Protein AF-U9VWD0-F1 (afdb_monomer_lite)

Structure (mmCIF, N/CA/C/O backbone):
data_AF-U9VWD0-F1
#
_entry.id   AF-U9VWD0-F1
#
loop_
_atom_site.group_PDB
_atom_site.id
_atom_site.type_symbol
_atom_site.label_atom_id
_atom_site.label_alt_id
_atom_site.label_comp_id
_atom_site.label_asym_id
_atom_site.label_entity_id
_atom_site.label_seq_id
_atom_site.pdbx_PDB_ins_code
_atom_site.Cartn_x
_atom_site.Cartn_y
_atom_site.Cartn_z
_atom_site.occupancy
_atom_site.B_iso_or_equiv
_atom_site.auth_seq_id
_atom_site.auth_comp_id
_atom_site.auth_asym_id
_atom_site.auth_atom_id
_atom_site.pdbx_PDB_model_num
ATOM 1 N N . MET A 1 1 ? -3.884 10.663 -21.764 1.00 64.25 1 MET A N 1
ATOM 2 C CA . MET A 1 1 ? -3.399 9.273 -21.639 1.00 64.25 1 MET A CA 1
ATOM 3 C C . MET A 1 1 ? -4.527 8.437 -21.065 1.00 64.25 1 MET A C 1
ATOM 5 O O . MET A 1 1 ? -5.092 8.848 -20.059 1.00 64.25 1 MET A O 1
ATOM 9 N N . GLN A 1 2 ? -4.905 7.339 -21.720 1.00 82.50 2 GLN A N 1
ATOM 10 C CA . GLN A 1 2 ? -5.814 6.359 -21.124 1.00 82.50 2 GLN A CA 1
ATOM 11 C C . GLN A 1 2 ? -5.011 5.449 -20.188 1.00 82.50 2 GLN A C 1
ATOM 13 O O . GLN A 1 2 ? -3.891 5.074 -20.546 1.00 82.50 2 GLN A O 1
ATOM 18 N N . PRO A 1 3 ? -5.530 5.134 -18.991 1.00 91.00 3 PRO A N 1
ATOM 19 C CA . PRO A 1 3 ? -4.879 4.169 -18.123 1.00 91.00 3 PRO A CA 1
ATOM 20 C C . PRO A 1 3 ? -4.878 2.782 -18.792 1.00 91.00 3 PRO A C 1
ATOM 22 O O . PRO A 1 3 ? -5.805 2.477 -19.545 1.00 91.00 3 PRO A O 1
ATOM 25 N N . PRO A 1 4 ? -3.867 1.940 -18.522 1.00 92.62 4 PRO A N 1
ATOM 26 C CA . PRO A 1 4 ? -3.870 0.545 -18.953 1.00 92.62 4 PRO A CA 1
ATOM 27 C C . PRO A 1 4 ? -5.098 -0.219 -18.435 1.00 92.62 4 PRO A C 1
ATOM 29 O O . PRO A 1 4 ? -5.591 0.081 -17.349 1.00 92.62 4 PRO A O 1
ATOM 32 N N . ASP A 1 5 ? -5.525 -1.272 -19.136 1.00 91.56 5 ASP A N 1
ATOM 33 C CA . ASP A 1 5 ? -6.725 -2.057 -18.780 1.00 91.56 5 ASP A CA 1
ATOM 34 C C . ASP A 1 5 ? -6.669 -2.704 -17.384 1.00 91.56 5 ASP A C 1
ATOM 36 O O . ASP A 1 5 ? -7.702 -2.962 -16.756 1.00 91.56 5 ASP A O 1
ATOM 40 N N . TRP A 1 6 ? -5.460 -2.952 -16.871 1.00 93.44 6 TRP A N 1
ATOM 41 C CA . TRP A 1 6 ? -5.252 -3.473 -15.520 1.00 93.44 6 TRP A CA 1
ATOM 42 C C . TRP A 1 6 ? -5.513 -2.424 -14.424 1.00 93.44 6 TRP A C 1
ATOM 44 O O . TRP A 1 6 ? -5.727 -2.793 -13.269 1.00 93.44 6 TRP A O 1
ATOM 54 N N . LEU A 1 7 ? -5.544 -1.129 -14.764 1.00 90.75 7 LEU A N 1
ATOM 55 C CA . LEU A 1 7 ? -5.755 -0.025 -13.832 1.00 90.75 7 LEU A CA 1
ATOM 56 C C . LEU A 1 7 ? -7.194 0.499 -13.923 1.00 90.75 7 LEU A C 1
ATOM 58 O O . LEU A 1 7 ? -7.554 1.286 -14.798 1.00 90.75 7 LEU A O 1
ATOM 62 N N . LYS A 1 8 ? -8.024 0.107 -12.954 1.00 90.31 8 LYS A N 1
ATOM 63 C CA . LYS A 1 8 ? -9.412 0.575 -12.842 1.00 90.31 8 LYS A CA 1
ATOM 64 C C . LYS A 1 8 ? -9.513 1.716 -11.836 1.00 90.31 8 LYS A C 1
ATOM 66 O O . LYS A 1 8 ? -9.400 1.501 -10.634 1.00 90.31 8 LYS A O 1
ATOM 71 N N . ILE A 1 9 ? -9.793 2.921 -12.324 1.00 90.31 9 ILE A N 1
ATOM 72 C CA . ILE A 1 9 ? -10.007 4.102 -11.480 1.00 90.31 9 ILE A CA 1
ATOM 73 C C . ILE A 1 9 ? -11.468 4.121 -11.009 1.00 90.31 9 ILE A C 1
ATOM 75 O O . ILE A 1 9 ? -12.394 4.024 -11.819 1.00 90.31 9 ILE A O 1
ATOM 79 N N . LYS A 1 10 ? -11.686 4.231 -9.695 1.00 89.00 10 LYS A N 1
ATOM 80 C CA . LYS A 1 10 ? -13.015 4.307 -9.072 1.00 89.00 10 LYS A CA 1
ATOM 81 C C . LYS A 1 10 ? -13.070 5.480 -8.103 1.00 89.00 10 LYS A C 1
ATOM 83 O O . LYS A 1 10 ? -12.161 5.663 -7.302 1.00 89.00 10 LYS A O 1
ATOM 88 N N . THR A 1 11 ? -14.150 6.249 -8.166 1.00 84.94 11 THR A N 1
ATOM 89 C CA . THR A 1 11 ? -14.458 7.301 -7.195 1.00 84.94 11 THR A CA 1
ATOM 90 C C . THR A 1 11 ? -15.488 6.793 -6.197 1.00 84.94 11 THR A C 1
ATOM 92 O O . THR A 1 11 ? -16.394 6.035 -6.546 1.00 84.94 11 THR A O 1
ATOM 95 N N . VAL A 1 12 ? -15.337 7.199 -4.940 1.00 84.94 12 VAL A N 1
ATOM 96 C CA . VAL A 1 12 ? -16.217 6.804 -3.840 1.00 84.94 12 VAL A CA 1
ATOM 97 C C . VAL A 1 12 ? -16.629 8.040 -3.060 1.00 84.94 12 VAL A C 1
ATOM 99 O O . VAL A 1 12 ? -15.822 8.935 -2.818 1.00 84.94 12 VAL A O 1
ATOM 102 N N . LEU A 1 13 ? -17.898 8.078 -2.661 1.00 78.38 13 LEU A N 1
ATOM 103 C CA . LEU A 1 13 ? -18.418 9.091 -1.755 1.00 78.38 13 LEU A CA 1
ATOM 104 C C . LEU A 1 13 ? -18.108 8.664 -0.320 1.00 78.38 13 LEU A C 1
ATOM 106 O O . LEU A 1 13 ? -18.656 7.681 0.180 1.00 78.38 13 LEU A O 1
ATOM 110 N N . VAL A 1 14 ? -17.227 9.405 0.347 1.00 71.12 14 VAL A N 1
ATOM 111 C CA . VAL A 1 14 ? -16.932 9.181 1.763 1.00 71.12 14 VAL A CA 1
ATOM 112 C C . VAL A 1 14 ? -18.122 9.677 2.584 1.00 71.12 14 VAL A C 1
ATOM 114 O O . VAL A 1 14 ? -18.383 10.872 2.668 1.00 71.12 14 VAL A O 1
ATOM 117 N N . THR A 1 15 ? -18.881 8.748 3.161 1.00 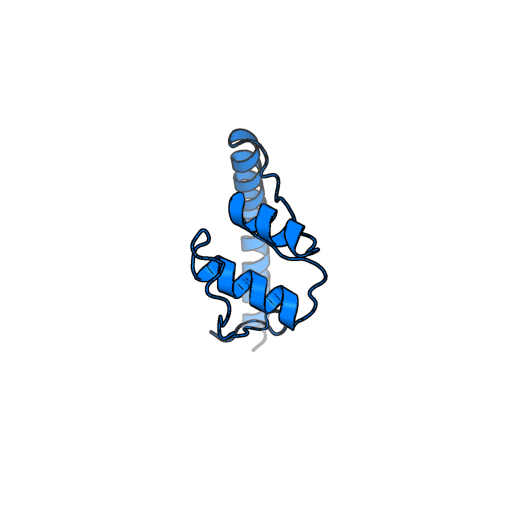62.53 15 THR A N 1
ATOM 118 C CA . THR A 1 15 ? -20.068 9.051 3.985 1.00 62.53 15 THR A CA 1
ATOM 119 C C . THR A 1 15 ? -19.748 9.098 5.479 1.00 62.53 15 THR A C 1
ATOM 121 O O . THR A 1 15 ? -20.533 9.615 6.271 1.00 62.53 15 THR A O 1
ATOM 124 N N . ASP A 1 16 ? -18.590 8.570 5.871 1.00 61.88 16 ASP A N 1
ATOM 125 C CA . ASP A 1 16 ? -18.280 8.240 7.256 1.00 61.88 16 ASP A CA 1
ATOM 126 C C . ASP A 1 16 ? -17.381 9.318 7.888 1.00 61.88 16 ASP A C 1
ATOM 128 O O . ASP A 1 16 ? -16.157 9.285 7.769 1.00 61.88 16 ASP A O 1
ATOM 132 N N . LYS A 1 17 ? -17.998 10.287 8.581 1.00 59.62 17 LYS A N 1
ATOM 133 C CA . LYS A 1 17 ? -17.315 11.405 9.275 1.00 59.62 17 LYS A CA 1
ATOM 134 C C . LYS A 1 17 ? -16.439 10.972 10.458 1.00 59.62 17 LYS A C 1
ATOM 136 O O . LYS A 1 17 ? -15.785 11.791 11.081 1.00 59.62 17 LYS A O 1
ATOM 141 N N . LYS A 1 18 ? -16.414 9.684 10.805 1.00 61.06 18 LYS A N 1
ATOM 142 C CA . LYS A 1 18 ? -15.664 9.168 11.963 1.00 61.06 18 LYS A CA 1
ATOM 143 C C . LYS A 1 18 ? -14.150 9.051 11.713 1.00 61.06 18 LYS A C 1
ATOM 145 O O . LYS A 1 18 ? -13.438 8.516 12.556 1.00 61.06 18 LYS A O 1
ATOM 150 N N . ARG A 1 19 ? -13.668 9.502 10.551 1.00 62.09 19 ARG A N 1
ATOM 151 C CA . ARG A 1 19 ? -12.277 9.371 10.095 1.00 62.09 19 ARG A CA 1
ATOM 152 C C . ARG A 1 19 ? -11.499 10.686 10.156 1.00 62.09 19 ARG A C 1
ATOM 154 O O . ARG A 1 19 ? -10.529 10.832 9.427 1.00 62.09 19 ARG A O 1
ATOM 161 N N . ASP A 1 20 ? -11.890 11.613 11.030 1.00 62.72 20 ASP A N 1
ATOM 162 C CA . ASP A 1 20 ? -11.269 12.944 11.170 1.00 62.72 20 ASP A CA 1
ATOM 163 C C . ASP A 1 20 ? -9.752 12.918 11.460 1.00 62.72 20 ASP A C 1
ATOM 165 O O . ASP A 1 20 ? -9.085 13.945 11.379 1.00 62.72 20 ASP A O 1
ATOM 169 N N . THR A 1 21 ? -9.188 11.751 11.780 1.00 78.38 21 THR A N 1
ATOM 170 C CA . THR A 1 21 ? -7.750 11.532 11.968 1.00 78.38 21 THR A CA 1
ATOM 171 C C . THR A 1 21 ? -6.974 11.121 10.714 1.00 78.38 21 THR A C 1
ATOM 173 O O . THR A 1 21 ? -5.751 11.188 10.760 1.00 78.38 21 THR A O 1
ATOM 176 N N . LEU A 1 22 ? -7.630 10.696 9.627 1.00 84.00 22 LEU A N 1
ATOM 177 C CA . LEU A 1 22 ? -6.975 10.322 8.362 1.00 84.00 22 LEU A CA 1
ATOM 178 C C . LEU A 1 22 ? -7.173 11.406 7.305 1.00 84.00 22 LEU A C 1
ATOM 180 O O . LEU A 1 22 ? -8.208 12.079 7.299 1.00 84.00 22 LEU A O 1
ATOM 184 N N . ASP A 1 23 ? -6.237 11.537 6.367 1.00 87.75 23 ASP A N 1
ATOM 185 C CA . ASP A 1 23 ? -6.429 12.461 5.253 1.00 87.75 23 ASP A CA 1
ATOM 186 C C . ASP A 1 23 ? -7.539 11.974 4.292 1.00 87.75 23 ASP A C 1
ATOM 188 O O . ASP A 1 23 ? -7.853 10.779 4.229 1.00 87.75 23 ASP A O 1
ATOM 192 N N . PRO A 1 24 ? -8.175 12.880 3.524 1.00 86.56 24 PRO A N 1
ATOM 193 C CA . PRO A 1 24 ? -9.281 12.516 2.638 1.00 86.56 24 PRO A CA 1
ATOM 194 C C . PRO A 1 24 ? -8.944 11.429 1.602 1.00 86.56 24 PRO A C 1
ATOM 196 O O . PRO A 1 24 ? -9.833 10.673 1.194 1.00 86.56 24 PRO A O 1
ATOM 199 N N . GLY A 1 25 ? -7.685 11.337 1.168 1.00 87.06 25 GLY A N 1
ATOM 200 C CA . GLY A 1 25 ? -7.208 10.320 0.236 1.00 87.06 25 GLY A CA 1
ATOM 201 C C . GLY A 1 25 ? -7.252 8.930 0.861 1.00 87.06 25 GLY A C 1
ATOM 202 O O . GLY A 1 25 ? -7.869 8.022 0.300 1.00 87.06 25 GLY A O 1
ATOM 203 N N . GLU A 1 26 ? -6.704 8.779 2.063 1.00 89.44 26 GLU A N 1
ATOM 204 C CA . GLU A 1 26 ? -6.748 7.522 2.818 1.00 89.44 26 GLU A CA 1
ATOM 205 C C . GLU A 1 26 ? -8.166 7.102 3.190 1.00 89.44 26 GLU A C 1
ATOM 207 O O . GLU A 1 26 ? -8.535 5.929 3.071 1.00 89.44 26 GLU A O 1
ATOM 212 N N . GLN A 1 27 ? -9.006 8.063 3.582 1.00 90.31 27 GLN A N 1
ATOM 213 C CA . GLN A 1 27 ? -10.419 7.791 3.819 1.00 90.31 27 GLN A CA 1
ATOM 214 C C . GLN A 1 27 ? -11.083 7.225 2.561 1.00 90.31 27 GLN A C 1
ATOM 216 O O . GLN A 1 27 ? -11.817 6.239 2.633 1.00 90.31 27 GLN A O 1
ATOM 221 N N . THR A 1 28 ? -10.815 7.819 1.402 1.00 90.38 28 THR A N 1
ATOM 222 C CA . THR A 1 28 ? -11.373 7.352 0.132 1.00 90.38 28 THR A CA 1
ATOM 223 C C . THR A 1 28 ? -10.861 5.952 -0.206 1.00 90.38 28 THR A C 1
ATOM 225 O O . THR A 1 28 ? -11.662 5.085 -0.558 1.00 90.38 28 THR A O 1
ATOM 228 N N . ALA A 1 29 ? -9.563 5.696 -0.021 1.00 90.31 29 ALA A N 1
ATOM 229 C CA . ALA A 1 29 ? -8.938 4.402 -0.285 1.00 90.31 29 ALA A CA 1
ATOM 230 C C . ALA A 1 29 ? -9.515 3.281 0.595 1.00 90.31 29 ALA A C 1
ATOM 232 O O . ALA A 1 29 ? -9.916 2.236 0.079 1.00 90.31 29 ALA A O 1
ATOM 233 N N . ILE A 1 30 ? -9.643 3.510 1.907 1.00 89.75 30 ILE A N 1
ATOM 234 C CA . ILE A 1 30 ? -10.221 2.527 2.837 1.00 89.75 30 ILE A CA 1
ATOM 235 C C . ILE A 1 30 ? -11.691 2.265 2.499 1.00 89.75 30 ILE A C 1
ATOM 237 O O . ILE A 1 30 ? -12.106 1.109 2.445 1.00 89.75 30 ILE A O 1
ATOM 241 N N . THR A 1 31 ? -12.493 3.304 2.228 1.00 91.12 31 THR A N 1
ATOM 242 C CA . THR A 1 31 ? -13.908 3.100 1.856 1.00 91.12 31 THR A CA 1
ATOM 243 C C . THR A 1 31 ? -14.025 2.309 0.559 1.00 91.12 31 THR A C 1
ATOM 245 O O . THR A 1 31 ? -14.858 1.408 0.459 1.00 91.12 31 THR A O 1
ATOM 248 N N . LEU A 1 32 ? -13.184 2.614 -0.430 1.00 91.38 32 LEU A N 1
ATOM 249 C CA . LEU A 1 32 ? -13.169 1.902 -1.701 1.00 91.38 32 LEU A CA 1
ATOM 250 C C . LEU A 1 32 ? -12.809 0.424 -1.514 1.00 91.38 32 LEU A C 1
ATOM 252 O O . LEU A 1 32 ? -13.505 -0.433 -2.053 1.00 91.38 32 LEU A O 1
ATOM 256 N N . ALA A 1 33 ? -11.793 0.123 -0.703 1.00 91.06 33 ALA A N 1
ATOM 257 C CA . ALA A 1 33 ? -11.389 -1.248 -0.395 1.00 91.06 33 ALA A CA 1
ATOM 258 C C . ALA A 1 33 ? -12.507 -2.048 0.290 1.00 91.06 33 ALA A C 1
ATOM 260 O O . ALA A 1 33 ? -12.746 -3.197 -0.072 1.00 91.06 33 ALA A O 1
ATOM 261 N N . GLN A 1 34 ? -13.241 -1.430 1.222 1.00 89.25 34 GLN A N 1
ATOM 262 C CA . GLN A 1 34 ? -14.400 -2.057 1.870 1.00 89.25 34 GLN A CA 1
ATOM 263 C C . GLN A 1 34 ? -15.577 -2.269 0.908 1.00 89.25 34 GLN A C 1
ATOM 265 O O . GLN A 1 34 ? -16.298 -3.255 1.025 1.00 89.25 34 GLN A O 1
ATOM 270 N N . THR A 1 35 ? -15.783 -1.338 -0.028 1.00 89.69 35 THR A N 1
ATOM 271 C CA . THR A 1 35 ? -16.880 -1.398 -1.008 1.00 89.69 35 THR A CA 1
ATOM 272 C C . THR A 1 35 ? -16.635 -2.468 -2.070 1.00 89.69 35 THR A C 1
ATOM 274 O O . THR A 1 35 ? -17.583 -3.075 -2.563 1.00 89.69 35 THR A O 1
ATOM 277 N N . LEU A 1 36 ? -15.371 -2.683 -2.444 1.00 88.00 36 LEU A N 1
ATOM 278 C CA . LEU A 1 36 ? -14.950 -3.628 -3.482 1.00 88.00 36 LEU A CA 1
ATOM 279 C C . LEU A 1 36 ? -14.450 -4.973 -2.934 1.00 88.00 36 LEU A C 1
ATOM 281 O O . LEU A 1 36 ? -13.791 -5.697 -3.673 1.00 88.00 36 LEU A O 1
ATOM 285 N N . PRO A 1 37 ? -14.855 -5.345 -1.708 1.00 79.06 37 PRO A N 1
ATOM 286 C CA . PRO A 1 37 ? -14.139 -6.272 -0.810 1.00 79.06 37 PRO A CA 1
ATOM 287 C C . PRO A 1 37 ? -12.731 -6.660 -1.292 1.00 79.06 37 PRO A C 1
ATOM 289 O O . PRO A 1 37 ? -12.491 -7.789 -1.706 1.00 79.06 37 PRO A O 1
ATOM 292 N N . ALA A 1 38 ? -11.814 -5.693 -1.302 1.00 85.50 38 ALA A N 1
ATOM 293 C CA . ALA A 1 38 ? -10.482 -5.896 -1.860 1.00 85.50 38 ALA A CA 1
ATOM 294 C C . ALA A 1 38 ? -9.661 -6.885 -1.017 1.00 85.50 38 ALA A C 1
ATOM 296 O O . ALA A 1 38 ? -9.626 -6.780 0.210 1.00 85.50 38 ALA A O 1
ATOM 297 N N . ASP A 1 39 ? -8.927 -7.780 -1.682 1.00 86.75 39 ASP A N 1
ATOM 298 C CA . ASP A 1 39 ? -8.047 -8.751 -1.017 1.00 86.75 39 ASP A CA 1
ATOM 299 C C . ASP A 1 39 ? -6.837 -8.088 -0.330 1.00 86.75 39 ASP A C 1
ATOM 301 O O . ASP A 1 39 ? -6.284 -8.627 0.633 1.00 86.75 39 ASP A O 1
ATOM 305 N N . LEU A 1 40 ? -6.417 -6.919 -0.834 1.00 87.31 40 LEU A N 1
ATOM 306 C CA . LEU A 1 40 ? -5.250 -6.170 -0.373 1.00 87.31 40 LEU A CA 1
ATOM 307 C C . LEU A 1 40 ? -5.449 -4.657 -0.539 1.00 87.31 40 LEU A C 1
ATOM 309 O O . LEU A 1 40 ? -5.842 -4.184 -1.605 1.00 87.31 40 LEU A O 1
ATOM 313 N N . LEU A 1 41 ? -5.099 -3.897 0.500 1.00 89.69 41 LEU A N 1
ATOM 314 C CA . LEU A 1 41 ? -5.028 -2.436 0.483 1.00 89.69 41 LEU A CA 1
ATOM 315 C C . LEU A 1 41 ? -3.573 -1.975 0.661 1.00 89.69 41 LEU A C 1
ATOM 317 O O . LEU A 1 41 ? -2.891 -2.373 1.606 1.00 89.69 41 LEU A O 1
ATOM 321 N N . ILE A 1 42 ? -3.092 -1.113 -0.234 1.00 87.88 42 ILE A N 1
ATOM 322 C CA . ILE A 1 42 ? -1.765 -0.493 -0.130 1.00 87.88 42 ILE A CA 1
ATOM 323 C C . ILE A 1 42 ? -1.934 0.906 0.467 1.00 87.88 42 ILE A C 1
ATOM 325 O O . ILE A 1 42 ? -2.608 1.743 -0.125 1.00 87.88 42 ILE A O 1
ATOM 329 N N . ILE A 1 43 ? -1.330 1.136 1.636 1.00 85.75 43 ILE A N 1
ATOM 330 C CA . ILE A 1 43 ? -1.297 2.427 2.340 1.00 85.75 43 ILE A CA 1
ATOM 331 C C . ILE A 1 43 ? 0.116 2.662 2.889 1.00 85.75 43 ILE A C 1
ATOM 333 O O . ILE A 1 43 ? 0.702 1.791 3.547 1.00 85.75 43 ILE A O 1
ATOM 337 N N . ASP A 1 44 ? 0.658 3.849 2.635 1.00 80.88 44 ASP A N 1
ATOM 338 C CA . ASP A 1 44 ? 2.004 4.278 3.019 1.00 80.88 44 ASP A CA 1
ATOM 339 C C . ASP A 1 44 ? 2.082 4.798 4.466 1.00 80.88 44 ASP A C 1
ATOM 341 O O . ASP A 1 44 ? 3.070 4.541 5.167 1.00 80.88 44 ASP A O 1
ATOM 345 N N . GLU A 1 45 ? 1.020 5.423 4.966 1.00 85.00 45 GLU A N 1
ATOM 346 C CA . GLU A 1 45 ? 0.968 6.038 6.292 1.00 85.00 45 GLU A CA 1
ATOM 347 C C . GLU A 1 45 ? 0.706 5.021 7.425 1.00 85.00 45 GLU A C 1
ATOM 349 O O . GLU A 1 45 ? 0.143 3.931 7.253 1.00 85.00 45 GLU A O 1
ATOM 354 N N . ARG A 1 46 ? 1.192 5.334 8.634 1.00 85.38 46 ARG A N 1
ATOM 355 C CA . ARG A 1 46 ? 1.107 4.407 9.773 1.00 85.38 46 ARG A CA 1
ATOM 356 C C . ARG A 1 46 ? -0.284 4.376 10.391 1.00 85.38 46 ARG A C 1
ATOM 358 O O . ARG A 1 46 ? -0.692 3.288 10.806 1.00 85.38 46 ARG A O 1
ATOM 365 N N . LEU A 1 47 ? -0.967 5.514 10.527 1.00 86.81 47 LEU A N 1
ATOM 366 C CA . LEU A 1 47 ? -2.321 5.550 11.082 1.00 86.81 47 LEU A CA 1
ATOM 367 C C . LEU A 1 47 ? -3.306 4.918 10.099 1.00 86.81 47 LEU A C 1
ATOM 369 O O . LEU A 1 47 ? -4.067 4.046 10.524 1.00 86.81 47 LEU A O 1
ATOM 373 N N . GLY A 1 48 ? -3.210 5.222 8.803 1.00 88.75 48 GLY A N 1
ATOM 374 C CA . GLY A 1 48 ? -4.024 4.594 7.761 1.00 88.75 48 GLY A CA 1
ATOM 375 C C . GLY A 1 48 ? -3.982 3.061 7.793 1.00 88.75 48 GLY A C 1
ATOM 376 O O . GLY A 1 48 ? -5.030 2.411 7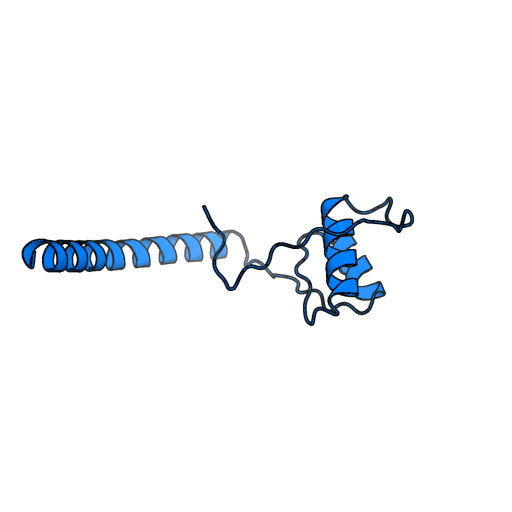.798 1.00 88.75 48 GLY A O 1
ATOM 377 N N . ARG A 1 49 ? -2.797 2.446 7.944 1.00 88.50 49 ARG A N 1
ATOM 378 C CA . ARG A 1 49 ? -2.677 0.978 8.097 1.00 88.50 49 ARG A CA 1
ATOM 379 C C . ARG A 1 49 ? -3.312 0.431 9.371 1.00 88.50 49 ARG A C 1
ATOM 381 O O . ARG A 1 49 ? -3.888 -0.655 9.344 1.00 88.50 49 ARG A O 1
ATOM 388 N N . ARG A 1 50 ? -3.206 1.147 10.497 1.00 87.62 50 ARG A N 1
ATOM 389 C CA . ARG A 1 50 ? -3.871 0.723 11.743 1.00 87.62 50 ARG A CA 1
ATOM 390 C C . ARG A 1 50 ? -5.381 0.709 11.557 1.00 87.62 50 ARG A C 1
ATOM 392 O O . ARG A 1 50 ? -6.008 -0.297 11.863 1.00 87.62 50 ARG A O 1
ATOM 399 N N . VAL A 1 51 ? -5.934 1.777 10.986 1.00 88.94 51 VAL A N 1
ATOM 400 C CA . VAL A 1 51 ? -7.372 1.875 10.710 1.00 88.94 51 VAL A CA 1
ATOM 401 C C . VAL A 1 51 ? -7.810 0.805 9.707 1.00 88.94 51 VAL A C 1
ATOM 403 O O . VAL A 1 51 ? -8.848 0.181 9.903 1.00 88.94 51 VAL A O 1
ATOM 406 N N . ALA A 1 52 ? -7.019 0.526 8.667 1.00 89.25 52 ALA A N 1
ATOM 407 C CA . ALA A 1 52 ? -7.296 -0.567 7.734 1.00 89.25 52 ALA A CA 1
ATOM 408 C C . ALA A 1 52 ? -7.351 -1.934 8.447 1.00 89.25 52 ALA A C 1
ATOM 410 O O . ALA A 1 52 ? -8.296 -2.698 8.242 1.00 89.25 52 ALA A O 1
ATOM 411 N N . SER A 1 53 ? -6.398 -2.203 9.343 1.00 87.12 53 SER A N 1
ATOM 412 C CA . SER A 1 53 ? -6.355 -3.428 10.151 1.00 87.12 53 SER A CA 1
ATOM 413 C C . SER A 1 53 ? -7.571 -3.564 11.080 1.00 87.12 53 SER A C 1
ATOM 415 O O . SER A 1 53 ? -8.206 -4.615 11.116 1.00 87.12 53 SER A O 1
ATOM 417 N N . GLU A 1 54 ? -7.995 -2.480 11.744 1.00 88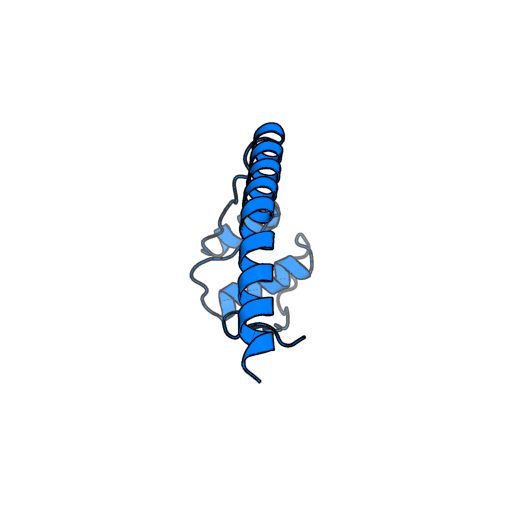.75 54 GLU A N 1
ATOM 418 C CA . GLU A 1 54 ? -9.233 -2.443 12.548 1.00 88.75 54 GLU A CA 1
ATOM 419 C C . GLU A 1 54 ? -10.498 -2.753 11.727 1.00 88.75 54 GLU A C 1
ATOM 421 O O . GLU A 1 54 ? -11.528 -3.150 12.276 1.00 88.75 54 GLU A O 1
ATOM 426 N N . LYS A 1 55 ? -10.439 -2.572 10.403 1.00 84.81 55 LYS A N 1
ATOM 427 C CA . LYS A 1 55 ? -11.513 -2.897 9.457 1.00 84.81 55 LYS A CA 1
ATOM 428 C C . LYS A 1 55 ? -11.360 -4.272 8.804 1.00 84.81 55 LYS A C 1
ATOM 430 O O . LYS A 1 55 ? -12.108 -4.564 7.874 1.00 84.81 55 LYS A O 1
ATOM 435 N N . ASN A 1 56 ? -10.455 -5.114 9.304 1.00 86.06 56 ASN A N 1
ATOM 436 C CA . ASN A 1 56 ? -10.124 -6.431 8.752 1.00 86.06 56 ASN A CA 1
ATOM 437 C C . ASN A 1 56 ? -9.635 -6.378 7.295 1.00 86.06 56 ASN A C 1
ATOM 439 O O . ASN A 1 56 ? -9.807 -7.338 6.547 1.00 86.06 56 ASN A O 1
ATOM 443 N N . LEU A 1 57 ? -9.047 -5.256 6.875 1.00 86.44 57 LEU A N 1
ATOM 444 C CA . LEU A 1 57 ? -8.389 -5.163 5.579 1.00 86.44 57 LEU A CA 1
ATOM 445 C C . LEU A 1 57 ? -6.938 -5.610 5.728 1.00 86.44 57 LEU A C 1
ATOM 447 O O . LEU A 1 57 ? -6.202 -5.105 6.579 1.00 86.44 57 LEU A O 1
ATOM 451 N N . ASN A 1 58 ? -6.507 -6.514 4.853 1.00 81.38 58 ASN A N 1
ATOM 452 C CA . ASN A 1 58 ? -5.100 -6.865 4.744 1.00 81.38 58 ASN A CA 1
ATOM 453 C C . ASN A 1 58 ? -4.349 -5.667 4.154 1.00 81.38 58 ASN A C 1
ATOM 455 O O . ASN A 1 58 ? -4.500 -5.348 2.974 1.00 81.38 58 ASN A O 1
ATOM 459 N N . SER A 1 59 ? -3.557 -4.983 4.980 1.00 74.69 59 SER A N 1
ATOM 460 C CA . SER A 1 59 ? -2.718 -3.871 4.534 1.00 74.69 59 SER A CA 1
ATOM 461 C C . SER A 1 59 ? -1.262 -4.307 4.408 1.00 74.69 59 SER A C 1
ATOM 463 O O . SER A 1 59 ? -0.688 -4.806 5.379 1.00 74.69 59 SER A O 1
ATOM 465 N N . LEU A 1 60 ? -0.642 -4.085 3.249 1.00 74.00 60 LEU A N 1
ATOM 466 C CA . LEU A 1 60 ? 0.773 -4.397 3.052 1.00 74.00 60 LEU A CA 1
ATOM 467 C C . LEU A 1 60 ? 1.652 -3.252 3.569 1.00 74.00 60 LEU A C 1
ATOM 469 O O . LEU A 1 60 ? 1.499 -2.105 3.157 1.00 74.00 60 LEU A O 1
ATOM 473 N N . ILE A 1 61 ? 2.617 -3.572 4.433 1.00 66.75 61 ILE A N 1
ATOM 474 C CA . ILE A 1 61 ? 3.759 -2.690 4.689 1.00 66.75 61 ILE A CA 1
ATOM 475 C C . ILE A 1 61 ? 4.778 -2.971 3.592 1.00 66.75 61 ILE A C 1
ATOM 477 O O . ILE A 1 61 ? 5.382 -4.044 3.577 1.00 66.75 61 ILE A O 1
ATOM 481 N N . PHE A 1 62 ? 4.993 -2.017 2.688 1.00 69.19 62 PHE A N 1
ATOM 482 C CA . PHE A 1 62 ? 6.160 -2.078 1.817 1.00 69.19 62 PHE A CA 1
ATOM 483 C C . PHE A 1 62 ? 7.380 -1.698 2.658 1.00 69.19 62 PHE A C 1
ATOM 485 O O . PHE A 1 62 ? 7.621 -0.522 2.937 1.00 69.19 62 PHE A O 1
ATOM 492 N N . LEU A 1 63 ? 8.107 -2.703 3.148 1.00 65.12 63 LEU A N 1
ATOM 493 C CA . LEU A 1 63 ? 9.393 -2.486 3.798 1.00 65.12 63 LEU A CA 1
ATOM 494 C C . LEU A 1 63 ? 10.366 -2.036 2.714 1.00 65.12 63 LEU A C 1
ATOM 496 O O . LEU A 1 63 ? 10.949 -2.855 2.006 1.00 65.12 63 LEU A O 1
ATOM 500 N N . LEU A 1 64 ? 10.498 -0.721 2.551 1.00 73.06 64 LEU A N 1
ATOM 501 C CA . LEU A 1 64 ? 11.580 -0.186 1.751 1.00 73.06 64 LEU A CA 1
ATOM 502 C C . LEU A 1 64 ? 12.902 -0.615 2.403 1.00 73.06 64 LEU A C 1
ATOM 504 O O . LEU A 1 64 ? 13.050 -0.464 3.622 1.00 73.06 64 LEU A O 1
ATOM 508 N N . PRO A 1 65 ? 13.861 -1.137 1.624 1.00 75.62 65 PRO A N 1
ATOM 509 C CA . PRO A 1 65 ? 15.183 -1.425 2.155 1.00 75.62 65 PRO A CA 1
ATOM 510 C C . PRO A 1 65 ? 15.850 -0.112 2.625 1.00 75.62 65 PRO A C 1
ATOM 512 O O . PRO A 1 65 ? 15.395 0.972 2.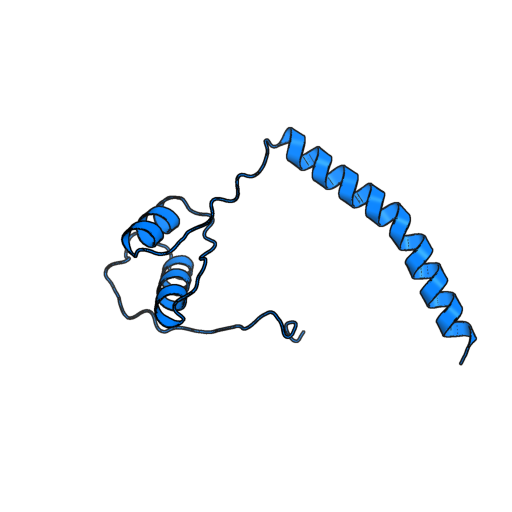245 1.00 75.62 65 PRO A O 1
ATOM 515 N N . PRO A 1 66 ? 16.894 -0.148 3.470 1.00 87.12 66 PRO A N 1
ATOM 516 C CA . PRO A 1 66 ? 17.635 1.045 3.884 1.00 87.12 66 PRO A CA 1
ATOM 517 C C . PRO A 1 66 ? 18.043 1.933 2.700 1.00 87.12 66 PRO A C 1
ATOM 519 O O . PRO A 1 66 ? 18.246 1.445 1.590 1.00 87.12 66 PRO A O 1
ATOM 522 N N . LEU A 1 67 ? 18.208 3.242 2.929 1.00 85.50 67 LEU A N 1
ATOM 523 C CA . LEU A 1 67 ? 18.483 4.209 1.853 1.00 85.50 67 LEU A CA 1
ATOM 524 C C . LEU A 1 67 ? 19.691 3.817 0.986 1.00 85.50 67 LEU A C 1
ATOM 526 O O . LEU A 1 67 ? 19.682 4.031 -0.224 1.00 85.50 67 LEU A O 1
ATOM 530 N N . GLU A 1 68 ? 20.715 3.225 1.595 1.00 91.94 68 GLU A N 1
ATOM 531 C CA . GLU A 1 68 ? 21.904 2.776 0.873 1.00 91.94 68 GLU A CA 1
ATOM 532 C C . GLU A 1 68 ? 21.594 1.624 -0.096 1.00 91.94 68 GLU A C 1
ATOM 534 O O . GLU A 1 68 ? 22.030 1.640 -1.244 1.00 91.94 68 GLU A O 1
ATOM 539 N N . GLU A 1 69 ? 20.746 0.678 0.308 1.00 87.56 69 GLU A N 1
ATOM 540 C CA . GLU A 1 69 ? 20.266 -0.399 -0.562 1.00 87.56 69 GLU A CA 1
ATOM 541 C C . GLU A 1 69 ? 19.327 0.121 -1.658 1.00 87.56 69 GLU A C 1
ATOM 543 O O . GLU A 1 69 ? 19.404 -0.331 -2.801 1.00 87.56 69 GLU A O 1
ATOM 548 N N . GLN A 1 70 ? 18.481 1.114 -1.359 1.00 90.00 70 GLN A N 1
ATOM 549 C CA . GLN A 1 70 ? 17.626 1.743 -2.375 1.00 90.00 70 GLN A CA 1
ATOM 550 C C . GLN A 1 70 ? 18.453 2.366 -3.505 1.00 90.00 70 GLN A C 1
ATOM 552 O O . GLN A 1 70 ? 18.111 2.209 -4.676 1.00 90.00 70 GLN A O 1
ATOM 557 N N . LYS A 1 71 ? 19.574 3.024 -3.184 1.00 92.25 71 LYS A N 1
ATOM 558 C CA . LYS A 1 71 ? 20.480 3.581 -4.201 1.00 92.25 71 LYS A CA 1
ATOM 559 C C . LYS A 1 71 ? 21.092 2.496 -5.087 1.00 92.25 71 LYS A C 1
ATOM 561 O O . LYS A 1 71 ? 21.216 2.708 -6.291 1.00 92.25 71 LYS A O 1
ATOM 566 N N . LEU A 1 72 ? 21.420 1.328 -4.527 1.00 92.81 72 LEU A N 1
ATOM 567 C CA . LEU A 1 72 ? 21.912 0.186 -5.308 1.00 92.81 72 LEU A CA 1
ATOM 568 C C . LEU A 1 72 ? 20.844 -0.356 -6.266 1.00 92.81 72 LEU A C 1
ATOM 570 O O . LEU A 1 72 ? 21.166 -0.731 -7.393 1.00 92.81 72 LEU A O 1
ATOM 574 N N . ILE A 1 73 ? 19.575 -0.380 -5.842 1.00 90.06 73 ILE A N 1
ATOM 575 C CA . ILE A 1 73 ? 18.451 -0.755 -6.713 1.00 90.06 73 ILE A CA 1
ATOM 576 C C . ILE A 1 73 ? 18.345 0.230 -7.880 1.00 90.06 73 ILE A C 1
ATOM 578 O O . ILE A 1 73 ? 18.299 -0.198 -9.031 1.00 90.06 73 ILE A O 1
ATOM 582 N N . VAL A 1 74 ? 18.371 1.535 -7.596 1.00 93.75 74 VAL A N 1
ATOM 583 C CA . VAL A 1 74 ? 18.330 2.586 -8.625 1.00 93.75 74 VAL A CA 1
ATOM 584 C C . VAL A 1 74 ? 19.493 2.436 -9.610 1.00 93.75 74 VAL A C 1
ATOM 586 O O . VAL A 1 74 ? 19.279 2.438 -10.818 1.00 93.75 74 VAL A O 1
ATOM 589 N N . GLN A 1 75 ? 20.713 2.223 -9.114 1.00 94.56 75 GLN A N 1
ATOM 590 C CA . GLN A 1 75 ? 21.891 2.025 -9.959 1.00 94.56 75 GLN A CA 1
ATOM 591 C C . GLN A 1 75 ? 21.749 0.808 -10.885 1.00 94.56 75 GLN A C 1
ATOM 593 O O . GLN A 1 75 ? 22.071 0.896 -12.067 1.00 94.56 75 GLN A O 1
ATOM 598 N N . LYS A 1 76 ? 21.251 -0.322 -10.370 1.00 93.31 76 LYS A N 1
ATOM 599 C CA . LYS A 1 76 ? 21.023 -1.526 -11.182 1.00 93.31 76 LYS A CA 1
ATOM 600 C C . LYS A 1 76 ? 19.950 -1.315 -12.243 1.00 93.31 76 LYS A C 1
ATOM 602 O O . LYS A 1 76 ? 20.108 -1.802 -13.354 1.00 93.31 76 LYS A O 1
ATOM 607 N N . ILE A 1 77 ? 18.877 -0.594 -11.917 1.00 94.88 77 ILE A N 1
ATOM 608 C CA . ILE A 1 77 ? 17.835 -0.246 -12.891 1.00 94.88 77 ILE A CA 1
ATOM 609 C C . ILE A 1 77 ? 18.434 0.570 -14.041 1.00 94.88 77 ILE A C 1
ATOM 611 O O . ILE A 1 77 ? 18.160 0.257 -15.195 1.00 94.88 77 ILE A O 1
A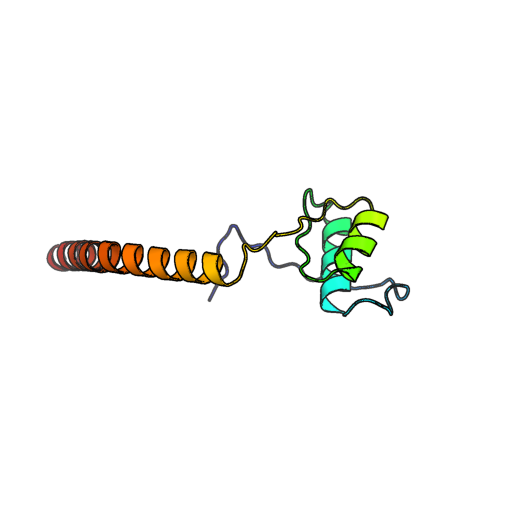TOM 615 N N . TYR A 1 78 ? 19.299 1.547 -13.750 1.00 93.88 78 TYR A N 1
ATOM 616 C CA . TYR A 1 78 ? 19.995 2.298 -14.799 1.00 93.88 78 TYR A CA 1
ATOM 617 C C . TYR A 1 78 ? 20.890 1.409 -15.666 1.00 93.88 78 TYR A C 1
ATOM 619 O O . TYR A 1 78 ? 20.781 1.462 -16.882 1.00 93.88 78 TYR A O 1
ATOM 627 N N . GLN A 1 79 ? 21.683 0.517 -15.065 1.00 93.88 79 GLN A N 1
ATOM 628 C CA . GLN A 1 79 ? 22.503 -0.438 -15.827 1.00 93.88 79 GLN A CA 1
ATOM 629 C C . GLN A 1 79 ? 21.664 -1.329 -16.750 1.00 93.88 79 GLN A C 1
ATOM 631 O O . GLN A 1 79 ? 22.080 -1.646 -17.860 1.00 93.88 79 GLN A O 1
ATOM 636 N N . ILE A 1 80 ? 20.483 -1.746 -16.289 1.00 94.44 80 ILE A N 1
ATOM 637 C CA . ILE A 1 80 ? 19.548 -2.522 -17.103 1.00 94.44 80 ILE A CA 1
ATOM 638 C C . ILE A 1 80 ? 19.022 -1.672 -18.266 1.00 94.44 80 ILE A C 1
ATOM 640 O O . ILE A 1 80 ? 18.958 -2.172 -19.386 1.00 94.44 80 ILE A O 1
ATOM 644 N N . PHE A 1 81 ? 18.672 -0.404 -18.035 1.00 93.88 81 PHE A N 1
ATOM 645 C CA . PHE A 1 81 ? 18.236 0.486 -19.112 1.00 93.88 81 PHE A CA 1
ATOM 646 C C . PHE A 1 81 ? 19.333 0.736 -20.148 1.00 93.88 81 PHE A C 1
ATOM 648 O O . PHE A 1 81 ? 19.036 0.632 -21.335 1.00 93.88 81 PHE A O 1
ATOM 655 N N . ASP A 1 82 ? 20.587 0.915 -19.728 1.00 93.12 82 ASP A N 1
ATOM 656 C CA . ASP A 1 82 ? 21.730 1.054 -20.642 1.00 93.12 82 ASP A CA 1
ATOM 657 C C . ASP A 1 82 ? 21.883 -0.161 -21.577 1.00 93.12 82 ASP A C 1
ATOM 659 O O . ASP A 1 82 ? 22.372 -0.041 -22.699 1.00 93.12 82 ASP A O 1
ATOM 663 N N . TRP A 1 83 ? 21.479 -1.357 -21.135 1.00 88.19 83 TRP A N 1
ATOM 664 C CA . TRP A 1 83 ? 21.493 -2.563 -21.972 1.00 88.19 83 TRP A CA 1
ATOM 665 C C . TRP A 1 83 ? 20.266 -2.686 -22.873 1.00 88.19 83 TRP A C 1
ATOM 667 O O . TRP A 1 83 ? 20.357 -3.271 -23.952 1.00 88.19 83 TRP A O 1
ATOM 677 N N . ILE A 1 84 ? 19.117 -2.178 -22.429 1.00 90.81 84 ILE A N 1
ATOM 678 C CA . ILE A 1 84 ? 17.850 -2.297 -23.154 1.00 90.81 84 ILE A CA 1
ATOM 679 C C . ILE A 1 84 ? 17.727 -1.230 -24.245 1.00 90.81 84 ILE A C 1
ATOM 681 O O . ILE A 1 84 ? 17.217 -1.552 -25.317 1.00 90.81 84 ILE A O 1
ATOM 685 N N . GLU A 1 85 ? 18.196 0.001 -24.018 1.00 87.19 85 GLU A N 1
ATOM 686 C CA . GLU A 1 85 ? 18.099 1.101 -24.994 1.00 87.19 85 GLU A CA 1
ATOM 687 C C . GLU A 1 85 ? 18.677 0.732 -26.372 1.00 87.19 85 GLU A C 1
ATOM 689 O O . GLU A 1 85 ? 17.938 0.811 -27.355 1.00 87.19 85 GLU A O 1
ATOM 694 N N . PRO A 1 86 ? 19.908 0.194 -26.485 1.00 87.81 86 PRO A N 1
ATOM 695 C CA . PRO A 1 86 ? 20.472 -0.174 -27.784 1.00 87.81 86 PRO A CA 1
ATOM 696 C C . PRO A 1 86 ? 19.674 -1.272 -28.497 1.00 87.81 86 PRO A C 1
ATOM 698 O O . PRO A 1 86 ? 19.572 -1.287 -29.724 1.00 87.81 86 PRO A O 1
ATOM 701 N N . ILE A 1 87 ? 19.105 -2.209 -27.731 1.00 85.56 87 ILE A N 1
ATOM 702 C CA . ILE A 1 87 ? 18.287 -3.301 -28.269 1.00 85.56 87 ILE A CA 1
ATOM 703 C C . ILE A 1 87 ? 16.961 -2.740 -28.791 1.00 85.56 87 ILE A C 1
ATOM 705 O O . ILE A 1 87 ? 16.534 -3.096 -29.888 1.00 85.56 87 ILE A O 1
ATOM 709 N N . SER A 1 88 ? 16.332 -1.843 -28.031 1.00 84.12 88 SER A N 1
ATOM 710 C CA . SER A 1 88 ? 15.107 -1.148 -28.428 1.00 84.12 88 SER A CA 1
ATOM 711 C C . SER A 1 88 ? 15.318 -0.348 -29.715 1.00 84.12 88 SER A C 1
ATOM 713 O O . SER A 1 88 ? 14.553 -0.503 -30.666 1.00 84.12 88 SER A O 1
ATOM 715 N N . ASP A 1 89 ? 16.394 0.433 -29.790 1.00 82.50 89 ASP A N 1
ATOM 716 C CA . ASP A 1 89 ? 16.717 1.263 -30.955 1.00 82.50 89 ASP A CA 1
ATOM 717 C C . ASP A 1 89 ? 17.036 0.420 -32.200 1.00 82.50 89 ASP A C 1
ATOM 719 O O . ASP A 1 89 ? 16.624 0.745 -33.320 1.00 82.50 89 ASP A O 1
ATOM 723 N N . SER A 1 90 ? 17.708 -0.721 -32.018 1.00 82.88 90 SER A N 1
ATOM 724 C CA . SER A 1 90 ? 17.965 -1.667 -33.106 1.00 82.88 90 SER A CA 1
ATOM 725 C C . SER A 1 90 ? 16.677 -2.310 -33.625 1.00 82.88 90 SER A C 1
ATOM 727 O O . SER A 1 90 ? 16.524 -2.476 -34.831 1.00 82.88 90 SER A O 1
ATOM 729 N N . VAL A 1 91 ? 15.735 -2.668 -32.749 1.00 83.31 91 VAL A N 1
ATOM 730 C CA . VAL A 1 91 ? 14.446 -3.239 -33.171 1.00 83.31 91 VAL A CA 1
ATOM 731 C C . VAL A 1 91 ? 13.603 -2.188 -33.895 1.00 83.31 91 VAL A C 1
ATOM 733 O O . VAL A 1 91 ? 13.027 -2.489 -34.939 1.00 83.31 91 VAL A O 1
ATOM 736 N N . ILE A 1 92 ? 13.573 -0.951 -33.390 1.00 80.56 92 ILE A N 1
ATOM 737 C CA . ILE A 1 92 ? 12.834 0.154 -34.012 1.00 80.56 92 ILE A CA 1
ATOM 738 C C . ILE A 1 92 ? 13.374 0.440 -35.418 1.00 80.56 92 ILE A C 1
ATOM 740 O O . ILE A 1 92 ? 12.586 0.478 -36.365 1.00 80.56 92 ILE A O 1
ATOM 744 N N . SER A 1 93 ? 14.696 0.549 -35.586 1.00 76.06 93 SER A N 1
ATOM 745 C CA . SER A 1 93 ? 15.307 0.780 -36.907 1.00 76.06 93 SER A CA 1
ATOM 746 C C . SER A 1 93 ? 15.045 -0.372 -37.890 1.00 76.06 93 SER A C 1
ATOM 748 O O . SER A 1 93 ? 14.625 -0.123 -39.016 1.00 76.06 93 SER A O 1
ATOM 750 N N . MET A 1 94 ? 15.134 -1.634 -37.451 1.00 73.38 94 MET A N 1
ATOM 751 C CA . MET A 1 94 ? 14.798 -2.802 -38.286 1.00 73.38 94 MET A CA 1
ATOM 752 C C . MET A 1 94 ? 13.327 -2.843 -38.730 1.00 73.38 94 MET A C 1
ATOM 754 O O . MET A 1 94 ? 13.021 -3.351 -39.80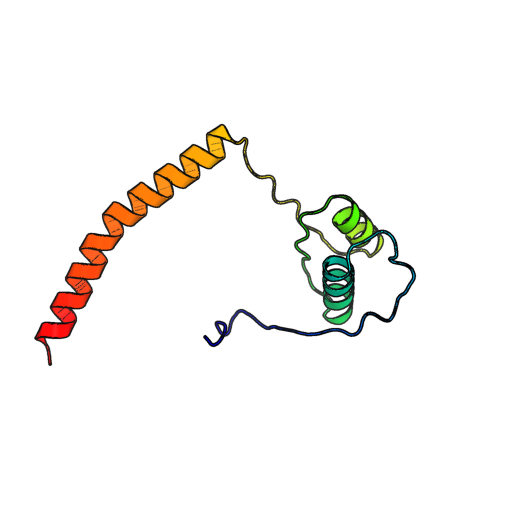8 1.00 73.38 94 MET A O 1
ATOM 758 N N . THR A 1 95 ? 12.402 -2.327 -37.916 1.00 72.75 95 THR A N 1
ATOM 759 C CA . THR A 1 95 ? 10.980 -2.242 -38.290 1.00 72.75 95 THR A CA 1
ATOM 760 C C . THR A 1 95 ? 10.650 -1.060 -39.204 1.00 72.75 95 THR A C 1
ATOM 762 O O . THR A 1 95 ? 9.658 -1.128 -39.927 1.00 72.75 95 THR A O 1
ATOM 765 N N . GLN A 1 96 ? 11.471 -0.003 -39.214 1.00 60.53 96 GLN A N 1
ATOM 766 C CA . GLN A 1 96 ? 11.271 1.176 -40.066 1.00 60.53 96 GLN A CA 1
ATOM 767 C C . GLN A 1 96 ? 11.789 0.984 -41.499 1.00 60.53 96 GLN A C 1
ATOM 769 O O . GLN A 1 96 ? 11.251 1.604 -42.409 1.00 60.53 96 GLN A O 1
ATOM 774 N N . ASP A 1 97 ? 12.741 0.073 -41.718 1.00 58.47 97 ASP A N 1
ATOM 775 C CA . ASP A 1 97 ? 13.283 -0.240 -43.052 1.00 58.47 97 ASP A CA 1
ATOM 776 C C . ASP A 1 97 ? 12.415 -1.224 -43.874 1.00 58.47 97 ASP A C 1
ATOM 778 O O . ASP A 1 97 ? 12.690 -1.465 -45.049 1.00 58.47 97 ASP A O 1
ATOM 782 N N . CYS A 1 98 ? 11.363 -1.811 -43.285 1.00 56.25 98 CYS A N 1
ATOM 783 C CA . CYS A 1 98 ? 10.464 -2.771 -43.953 1.00 56.25 98 CYS A CA 1
ATOM 784 C C . CYS A 1 98 ? 9.152 -2.163 -44.501 1.00 56.25 98 CYS A C 1
ATOM 786 O O . CYS A 1 98 ? 8.252 -2.924 -44.864 1.00 56.25 98 CYS A O 1
ATOM 788 N N . THR A 1 99 ? 9.017 -0.831 -44.564 1.00 47.25 99 THR A N 1
ATOM 789 C CA . THR A 1 99 ? 7.829 -0.142 -45.122 1.00 47.25 99 THR A CA 1
ATOM 790 C C . THR A 1 99 ? 8.213 0.728 -46.310 1.00 47.25 99 THR A C 1
ATOM 792 O O . THR A 1 99 ? 7.464 0.709 -47.312 1.00 47.25 99 THR A O 1
#

Foldseek 3Di:
DDDPPVDDDDFDDQPDPPPPVDDPVLSRQLVVCVVVVPQEGEDADDVSVVVSVVVVHHYDDPPDDPPVVVVVVVVVVVVVCVVVVVVVVVVVVVVVVPD

pLDDT: mean 83.19, std 10.49, range [47.25, 94.88]

Radius of gyration: 20.77 Å; chains: 1; bounding box: 43×22×58 Å

Sequence (99 aa):
MQPPDWLKIKTVLVTDKKRDTLDPGEQTAITLAQTLPADLLIIDERLGRRVASEKNLNSLIFLLPPLEEQKLIVQKIYQIFDWIEPISDSVISMTQDCT

Secondary structure (DSSP, 8-state):
-PPPTT----------GGGTTS-HHHHHHHHHHHHTT-S-EE--SHHHHHHHHHTT--EE---PPPHHHHHHHHHHHHHHHHHHHHHHHHHHHHHHTT-